Protein AF-A0A4S4MX17-F1 (afdb_monomer_lite)

InterPro domains:
  IPR060573 NADH-ubiquinone oxidoreductase 17.8kDa, helical domain [PF27975] (73-135)

Foldseek 3Di:
DDDDPPDDPPPPPPPPDPPPPPPPDDPDDDDDDDDDDDDDDDDPDPPPPDPPDDCPDPVNVVVVVVVVVVVCCVVPPDDVPDPDPVVVVVVVPDDDPVVVVVVVVVVVVVVVVVVVVVVVVVPDDDPDDDDDPDDD

pLDDT: mean 74.9, std 18.09, range [39.16, 98.0]

Organism: NCBI:txid2447956

Radius of gyration: 34.61 Å; chains: 1; bounding box: 90×43×88 Å

Sequence (136 aa):
MALARAGSLILRQQASRPFLQSRFASSNAHDDDHHDAHHGDSSHGQELSFPKEDFSSRVWGKTAIAALAFVAFYKFAPSPGEENYITRLLTQSQETAEYWRKVNLQHLFLSATERSDNLVIADAQRPPVHRYRYPQ

Structure (mmCIF, N/CA/C/O backbone):
data_AF-A0A4S4MX17-F1
#
_entry.id   AF-A0A4S4MX17-F1
#
loop_
_atom_site.group_PDB
_atom_site.id
_atom_site.type_symbol
_atom_site.label_atom_id
_atom_site.label_alt_id
_atom_site.label_comp_id
_atom_site.label_asym_id
_atom_site.label_entity_id
_atom_site.label_seq_id
_atom_site.pdbx_PDB_ins_code
_atom_site.Cartn_x
_atom_site.Cartn_y
_atom_site.Cartn_z
_atom_site.occupancy
_atom_site.B_iso_or_equiv
_atom_site.auth_seq_id
_atom_site.auth_comp_id
_atom_site.auth_asym_id
_atom_site.auth_atom_id
_atom_site.pdbx_PDB_model_num
ATOM 1 N N . MET A 1 1 ? 26.469 30.601 32.356 1.00 40.25 1 MET A N 1
ATOM 2 C CA . MET A 1 1 ? 26.179 29.394 31.552 1.00 40.25 1 MET A CA 1
ATOM 3 C C . MET A 1 1 ? 24.750 29.509 31.041 1.00 40.25 1 MET A C 1
ATOM 5 O O . MET A 1 1 ? 23.829 29.098 31.732 1.00 40.25 1 MET A O 1
ATOM 9 N N . ALA A 1 2 ? 24.558 30.201 29.916 1.00 39.16 2 ALA A N 1
ATOM 10 C CA . ALA A 1 2 ? 23.238 30.553 29.393 1.00 39.16 2 ALA A CA 1
ATOM 11 C C . ALA A 1 2 ? 22.916 29.728 28.141 1.00 39.16 2 ALA A C 1
ATOM 13 O O . ALA A 1 2 ? 23.761 29.530 27.272 1.00 39.16 2 ALA A O 1
ATOM 14 N N . LEU A 1 3 ? 21.684 29.230 28.120 1.00 52.88 3 LEU A N 1
ATOM 15 C CA . LEU A 1 3 ? 21.067 28.381 27.111 1.00 52.88 3 LEU A CA 1
ATOM 16 C C . LEU A 1 3 ? 20.946 29.106 25.765 1.00 52.88 3 LEU A C 1
ATOM 18 O O . LEU A 1 3 ? 20.350 30.176 25.696 1.00 52.88 3 LEU A O 1
ATOM 22 N N . ALA A 1 4 ? 21.397 28.470 24.687 1.00 48.59 4 ALA A N 1
ATOM 23 C CA . ALA A 1 4 ? 21.001 28.831 23.330 1.00 48.59 4 ALA A CA 1
ATOM 24 C C . ALA A 1 4 ? 20.600 27.559 22.569 1.00 48.59 4 ALA A C 1
ATOM 26 O O . ALA A 1 4 ? 21.383 26.960 21.837 1.00 48.59 4 ALA A O 1
ATOM 27 N N . ARG A 1 5 ? 19.354 27.117 22.782 1.00 51.66 5 ARG A N 1
ATOM 28 C CA . ARG A 1 5 ? 18.663 26.197 21.871 1.00 51.66 5 ARG A CA 1
ATOM 29 C C . ARG A 1 5 ? 18.141 27.024 20.697 1.00 51.66 5 ARG A C 1
ATOM 31 O O . ARG A 1 5 ? 17.059 27.595 20.778 1.00 51.66 5 ARG A O 1
ATOM 38 N N . ALA A 1 6 ? 18.915 27.099 19.621 1.00 51.66 6 ALA A N 1
ATOM 39 C CA . ALA A 1 6 ? 18.432 27.591 18.337 1.00 51.66 6 ALA A CA 1
ATOM 40 C C . ALA A 1 6 ? 17.664 26.454 17.642 1.00 51.66 6 ALA A C 1
ATOM 42 O O . ALA A 1 6 ? 18.262 25.543 17.075 1.00 51.66 6 ALA A O 1
ATOM 43 N N . GLY A 1 7 ? 16.336 26.461 17.763 1.00 50.53 7 GLY A N 1
ATOM 44 C CA . GLY A 1 7 ? 15.449 25.552 17.038 1.00 50.53 7 GLY A CA 1
ATOM 45 C C . GLY A 1 7 ? 15.149 26.105 15.649 1.00 50.53 7 GLY A C 1
ATOM 46 O O . GLY A 1 7 ? 14.530 27.158 15.520 1.00 50.53 7 GLY A O 1
ATOM 47 N N . SER A 1 8 ? 15.582 25.403 14.606 1.00 53.09 8 SER A N 1
ATOM 48 C CA . SER A 1 8 ? 15.203 25.677 13.223 1.00 53.09 8 SER A CA 1
ATOM 49 C C . SER A 1 8 ? 13.770 25.195 12.970 1.00 53.09 8 SER A C 1
ATOM 51 O O . SER A 1 8 ? 13.501 24.006 12.821 1.00 53.09 8 SER A O 1
ATOM 53 N N . LEU A 1 9 ? 12.824 26.131 12.903 1.00 50.44 9 LEU A N 1
ATOM 54 C CA . LEU A 1 9 ? 11.484 25.876 12.373 1.00 50.44 9 LEU A CA 1
ATOM 55 C C . LEU A 1 9 ? 11.550 25.897 10.841 1.00 50.44 9 LEU A C 1
ATOM 57 O O . LEU A 1 9 ? 11.392 26.942 10.215 1.00 50.44 9 LEU A O 1
ATOM 61 N N . ILE A 1 10 ? 11.787 24.739 10.224 1.00 59.25 10 ILE A N 1
ATOM 62 C CA . ILE A 1 10 ? 11.541 24.560 8.789 1.00 59.25 10 ILE A CA 1
ATOM 63 C C . ILE A 1 10 ? 10.059 24.226 8.633 1.00 59.25 10 ILE A C 1
ATOM 65 O O . ILE A 1 10 ? 9.640 23.073 8.742 1.00 59.25 10 ILE A O 1
ATOM 69 N N . LEU A 1 11 ? 9.254 25.261 8.397 1.00 54.53 11 LEU A N 1
ATOM 70 C CA . LEU A 1 11 ? 7.863 25.119 7.988 1.00 54.53 11 LEU A CA 1
ATOM 71 C C . LEU A 1 11 ? 7.848 24.523 6.572 1.00 54.53 11 LEU A C 1
ATOM 73 O O . LEU A 1 11 ? 8.059 25.213 5.575 1.00 54.53 11 LEU A O 1
ATOM 77 N N . ARG A 1 12 ? 7.665 23.207 6.475 1.00 53.19 12 ARG A N 1
ATOM 78 C CA . ARG A 1 12 ? 7.579 22.499 5.197 1.00 53.19 12 ARG A CA 1
ATOM 79 C C . ARG A 1 12 ? 6.184 22.741 4.615 1.00 53.19 12 ARG A C 1
ATOM 81 O O . ARG A 1 12 ? 5.255 21.994 4.894 1.00 53.19 12 ARG A O 1
ATOM 88 N N . GLN A 1 13 ? 6.027 23.804 3.827 1.00 54.69 13 GLN A N 1
ATOM 89 C CA . GLN A 1 13 ? 4.844 23.988 2.985 1.00 54.69 13 GLN A CA 1
ATOM 90 C C . GLN A 1 13 ? 4.806 22.850 1.956 1.00 54.69 13 GLN A C 1
ATOM 92 O O . GLN A 1 13 ? 5.487 22.884 0.931 1.00 54.69 13 GLN A O 1
ATOM 97 N N . GLN A 1 14 ? 4.039 21.798 2.242 1.00 57.88 14 GLN A N 1
ATOM 98 C CA . GLN A 1 14 ? 3.666 20.815 1.235 1.00 57.88 14 GLN A CA 1
ATOM 99 C C . GLN A 1 14 ? 2.669 21.480 0.288 1.00 57.88 14 GLN A C 1
ATOM 101 O O . GLN A 1 14 ? 1.467 21.498 0.535 1.00 57.88 14 GLN A O 1
ATOM 106 N N . ALA A 1 15 ? 3.186 22.045 -0.801 1.00 60.00 15 ALA A N 1
ATOM 107 C CA . ALA A 1 15 ? 2.377 22.378 -1.958 1.00 60.00 15 ALA A CA 1
ATOM 108 C C . ALA A 1 15 ? 1.748 21.075 -2.473 1.00 60.00 15 ALA A C 1
ATOM 110 O O . ALA A 1 15 ? 2.430 20.209 -3.029 1.00 60.00 15 ALA A O 1
ATOM 111 N N . SER A 1 16 ? 0.449 20.918 -2.239 1.00 62.00 16 SER A N 1
ATOM 112 C CA . SER A 1 16 ? -0.392 19.897 -2.848 1.00 62.00 16 SER A CA 1
ATOM 113 C C . SER A 1 16 ? -0.311 20.057 -4.363 1.00 62.00 16 SER A C 1
ATOM 115 O O . SER A 1 16 ? -0.947 20.933 -4.946 1.00 62.00 16 SER A O 1
ATOM 117 N N . ARG A 1 17 ? 0.528 19.240 -5.006 1.00 63.19 17 ARG A N 1
ATOM 118 C CA . ARG A 1 17 ? 0.557 19.128 -6.464 1.00 63.19 17 ARG A CA 1
ATOM 119 C C . ARG A 1 17 ? -0.819 18.614 -6.891 1.00 63.19 17 ARG A C 1
ATOM 121 O O . ARG A 1 17 ? -1.199 17.542 -6.415 1.00 63.19 17 ARG A O 1
ATOM 128 N N . PRO A 1 18 ? -1.577 19.327 -7.741 1.00 64.38 18 PRO A N 1
ATOM 129 C CA . PRO A 1 18 ? -2.801 18.761 -8.274 1.00 64.38 18 PRO A CA 1
ATOM 130 C C . PRO A 1 18 ? -2.408 17.511 -9.060 1.00 64.38 18 PRO A C 1
ATOM 132 O O . PRO A 1 18 ? -1.579 17.572 -9.971 1.00 64.38 18 PRO A O 1
ATOM 135 N N . PHE A 1 19 ? -2.958 16.362 -8.671 1.00 61.72 19 PHE A N 1
ATOM 136 C CA . PHE A 1 19 ? -2.910 15.175 -9.507 1.00 61.72 19 PHE A CA 1
ATOM 137 C C . PHE A 1 19 ? -3.585 15.549 -10.828 1.00 61.72 19 PHE A C 1
ATOM 139 O O . PHE A 1 19 ? -4.803 15.696 -10.889 1.00 61.72 19 PHE A O 1
ATOM 146 N N . LEU A 1 20 ? -2.788 15.746 -11.882 1.00 59.81 20 LEU A N 1
ATOM 147 C CA . LEU A 1 20 ? -3.282 15.796 -13.252 1.00 59.81 20 LEU A CA 1
ATOM 148 C C . LEU A 1 20 ? -3.802 14.396 -13.581 1.00 59.81 20 LEU A C 1
ATOM 150 O O . LEU A 1 20 ? -3.082 13.527 -14.072 1.00 59.81 20 LEU A O 1
ATOM 154 N N . GLN A 1 21 ? -5.061 14.170 -13.226 1.00 58.00 21 GLN A N 1
ATOM 155 C CA . GLN A 1 21 ? -5.823 12.988 -13.572 1.00 58.00 21 GLN A CA 1
ATOM 156 C C . GLN A 1 21 ? -6.050 13.017 -15.086 1.00 58.00 21 GLN A C 1
ATOM 158 O O . GLN A 1 21 ? -6.989 13.636 -15.582 1.00 58.00 21 GLN A O 1
ATOM 163 N N . SER A 1 22 ? -5.158 12.371 -15.836 1.00 59.88 22 SER A N 1
ATOM 164 C CA . SER A 1 22 ? -5.374 12.118 -17.258 1.00 59.88 22 SER A CA 1
ATOM 165 C C . SER A 1 22 ? -6.492 11.087 -17.393 1.00 59.88 22 SER A C 1
ATOM 167 O O . SER A 1 22 ? -6.318 9.890 -17.167 1.00 59.88 22 SER A O 1
ATOM 169 N N . ARG A 1 23 ? -7.695 11.569 -17.702 1.00 59.31 23 ARG A N 1
ATOM 170 C CA . ARG A 1 23 ? -8.817 10.717 -18.090 1.00 59.31 23 ARG A CA 1
ATOM 171 C C . ARG A 1 23 ? -8.537 10.169 -19.489 1.00 59.31 23 ARG A C 1
ATOM 173 O O . ARG A 1 23 ? -8.898 10.783 -20.483 1.00 59.31 23 ARG A O 1
ATOM 180 N N . PHE A 1 24 ? -7.895 9.007 -19.562 1.00 57.16 24 PHE A N 1
ATOM 181 C CA . PHE A 1 24 ? -7.786 8.199 -20.784 1.00 57.16 24 PHE A CA 1
ATOM 182 C C . PHE A 1 24 ? -9.073 7.399 -21.050 1.00 57.16 24 PHE A C 1
ATOM 184 O O . PHE A 1 24 ? -9.028 6.201 -21.311 1.00 57.16 24 PHE A O 1
ATOM 191 N N . ALA A 1 25 ? -10.236 8.042 -20.952 1.00 54.66 25 ALA A N 1
ATOM 192 C CA . ALA A 1 25 ? -11.510 7.405 -21.253 1.00 54.66 25 ALA A CA 1
ATOM 193 C C . ALA A 1 25 ? -12.433 8.392 -21.978 1.00 54.66 25 ALA A C 1
ATOM 195 O O . ALA A 1 25 ? -12.770 9.442 -21.436 1.00 54.66 25 ALA A O 1
ATOM 196 N N . SER A 1 26 ? -12.795 8.003 -23.206 1.00 58.22 26 SER A N 1
ATOM 197 C CA . SER A 1 26 ? -13.890 8.504 -24.049 1.00 58.22 26 SER A CA 1
ATOM 198 C C . SER A 1 26 ? -13.884 9.993 -24.430 1.00 58.22 26 SER A C 1
ATOM 200 O O . SER A 1 26 ? -14.575 10.796 -23.813 1.00 58.22 26 SER A O 1
ATOM 202 N N . SER A 1 27 ? -13.210 10.339 -25.532 1.00 52.38 27 SER A N 1
ATOM 203 C CA . SER A 1 27 ? -13.515 11.540 -26.335 1.00 52.38 27 SER A CA 1
ATOM 204 C C . SER A 1 27 ? -14.216 11.199 -27.658 1.00 52.38 27 SER A C 1
ATOM 206 O O . SER A 1 27 ? -14.141 11.970 -28.604 1.00 52.38 27 SER A O 1
ATOM 208 N N . ASN A 1 28 ? -14.857 10.031 -27.746 1.00 56.53 28 ASN A N 1
ATOM 209 C CA . ASN A 1 28 ? -15.619 9.621 -28.924 1.00 56.53 28 ASN A CA 1
ATOM 210 C C . ASN A 1 28 ? -17.044 9.265 -28.485 1.00 56.53 28 ASN A C 1
ATOM 212 O O . ASN A 1 28 ? -17.412 8.095 -28.391 1.00 56.53 28 ASN A O 1
ATOM 216 N N . ALA A 1 29 ? -17.798 10.290 -28.096 1.00 49.75 29 ALA A N 1
ATOM 217 C CA . ALA A 1 29 ? -19.238 10.211 -27.894 1.00 49.75 29 ALA A CA 1
ATOM 218 C C . ALA A 1 29 ? -19.884 11.064 -28.990 1.00 49.75 29 ALA A C 1
ATOM 220 O O . ALA A 1 29 ? -19.432 12.174 -29.246 1.00 49.75 29 ALA A O 1
ATOM 221 N N . HIS A 1 30 ? -20.840 10.449 -29.676 1.00 53.19 30 HIS A N 1
ATOM 222 C CA . HIS A 1 30 ? -21.491 10.889 -30.903 1.00 53.19 30 HIS A CA 1
ATOM 223 C C . HIS A 1 30 ? -22.127 12.278 -30.767 1.00 53.19 30 HIS A C 1
ATOM 225 O O . HIS A 1 30 ? -22.907 12.483 -29.841 1.00 53.19 30 HIS A O 1
ATOM 231 N N . ASP A 1 31 ? -21.855 13.161 -31.730 1.00 50.81 31 ASP A N 1
ATOM 232 C CA . ASP A 1 31 ? -22.788 14.223 -32.109 1.00 50.81 31 ASP A CA 1
ATOM 233 C C . ASP A 1 31 ? -23.507 13.750 -33.379 1.00 50.81 31 ASP A C 1
ATOM 235 O O . ASP A 1 31 ? -22.955 13.759 -34.482 1.00 50.81 31 ASP A O 1
ATOM 239 N N . ASP A 1 32 ? -24.722 13.246 -33.172 1.00 54.47 32 ASP A N 1
ATOM 240 C CA . ASP A 1 32 ? -25.762 13.141 -34.187 1.00 54.47 32 ASP A CA 1
ATOM 241 C C . ASP A 1 32 ? -26.295 14.556 -34.449 1.00 54.47 32 ASP A C 1
ATOM 243 O O . ASP A 1 32 ? -26.851 15.146 -33.528 1.00 54.47 32 ASP A O 1
ATOM 247 N N . ASP A 1 33 ? -26.146 15.096 -35.666 1.00 50.25 33 ASP A N 1
ATOM 248 C CA . ASP A 1 33 ? -27.211 15.882 -36.308 1.00 50.25 33 ASP A CA 1
ATOM 249 C C . ASP A 1 33 ? -26.886 16.330 -37.752 1.00 50.25 33 ASP A C 1
ATOM 251 O O . ASP A 1 33 ? -25.781 16.764 -38.077 1.00 50.25 33 ASP A O 1
ATOM 255 N N . HIS A 1 34 ? -27.948 16.291 -38.568 1.00 49.50 34 HIS A N 1
ATOM 256 C CA . HIS A 1 34 ? -28.159 16.875 -39.904 1.00 49.50 34 HIS A CA 1
ATOM 257 C C . HIS A 1 34 ? -27.929 15.994 -41.147 1.00 49.50 34 HIS A C 1
ATOM 259 O O . HIS A 1 34 ? -26.874 15.943 -41.774 1.00 49.50 34 HIS A O 1
ATOM 265 N N . HIS A 1 35 ? -29.041 15.374 -41.555 1.00 51.88 35 HIS A N 1
ATOM 266 C CA . HIS A 1 35 ? -29.320 14.929 -42.913 1.00 51.88 35 HIS A CA 1
ATOM 267 C C . HIS A 1 35 ? -29.333 16.116 -43.885 1.00 51.88 35 HIS A C 1
ATOM 269 O O . HIS A 1 35 ? -30.215 16.964 -43.782 1.00 51.88 35 HIS A O 1
ATOM 275 N N . ASP A 1 36 ? -28.455 16.101 -44.885 1.00 52.28 36 ASP A N 1
ATOM 276 C CA . ASP A 1 36 ? -28.719 16.770 -46.157 1.00 52.28 36 ASP A CA 1
ATOM 277 C C . ASP A 1 36 ? -28.494 15.787 -47.304 1.00 52.28 36 ASP A C 1
ATOM 279 O O . ASP A 1 36 ? -27.447 15.153 -47.452 1.00 52.28 36 ASP A O 1
ATOM 283 N N . ALA A 1 37 ? -29.552 15.614 -48.089 1.00 50.94 37 ALA A N 1
ATOM 284 C CA . ALA A 1 37 ? -29.601 14.735 -49.236 1.00 50.94 37 ALA A CA 1
ATOM 285 C C . ALA A 1 37 ? -28.804 15.348 -50.395 1.00 50.94 37 ALA A C 1
ATOM 287 O O . ALA A 1 37 ? -29.302 16.211 -51.114 1.00 50.94 37 ALA A O 1
ATOM 288 N N . HIS A 1 38 ? -27.596 14.836 -50.629 1.00 51.44 38 HIS A N 1
ATOM 289 C CA . HIS A 1 38 ? -26.910 14.980 -51.907 1.00 51.44 38 HIS A CA 1
ATOM 290 C C . HIS A 1 38 ? -26.643 13.607 -52.523 1.00 51.44 38 HIS A C 1
ATOM 292 O O . HIS A 1 38 ? -25.985 12.738 -51.958 1.00 51.44 38 HIS A O 1
ATOM 298 N N . HIS A 1 39 ? -27.236 13.430 -53.698 1.00 48.31 39 HIS A N 1
ATOM 299 C CA . HIS A 1 39 ? -27.091 12.297 -54.591 1.00 48.31 39 HIS A CA 1
ATOM 300 C C . HIS A 1 39 ? -25.635 12.055 -54.997 1.00 48.31 39 HIS A C 1
ATOM 302 O O . HIS A 1 39 ? -24.912 13.004 -55.286 1.00 48.31 39 HIS A O 1
ATOM 308 N N . GLY A 1 40 ? -25.297 10.785 -55.213 1.00 42.09 40 GLY A N 1
ATOM 309 C CA . GLY A 1 40 ? -24.305 10.423 -56.218 1.00 42.09 40 GLY A CA 1
ATOM 310 C C . GLY A 1 40 ? -23.178 9.538 -55.713 1.00 42.09 40 GLY A C 1
ATOM 311 O O . GLY A 1 40 ? -22.275 9.991 -55.028 1.00 42.09 40 GLY A O 1
ATOM 312 N N . ASP A 1 41 ? -23.213 8.313 -56.219 1.00 40.91 41 ASP A N 1
ATOM 313 C CA . ASP A 1 41 ? -22.058 7.476 -56.519 1.00 40.91 41 ASP A CA 1
ATOM 314 C C . ASP A 1 41 ? -21.555 6.507 -55.437 1.00 40.91 41 ASP A C 1
ATOM 316 O O . ASP A 1 41 ? -20.781 6.799 -54.526 1.00 40.91 41 ASP A O 1
ATOM 320 N N . SER A 1 42 ? -21.993 5.268 -55.636 1.00 50.41 42 SER A N 1
ATOM 321 C CA . SER A 1 42 ? -21.279 4.041 -55.318 1.00 50.41 42 SER A CA 1
ATOM 322 C C . SER A 1 42 ? -19.787 4.133 -55.668 1.00 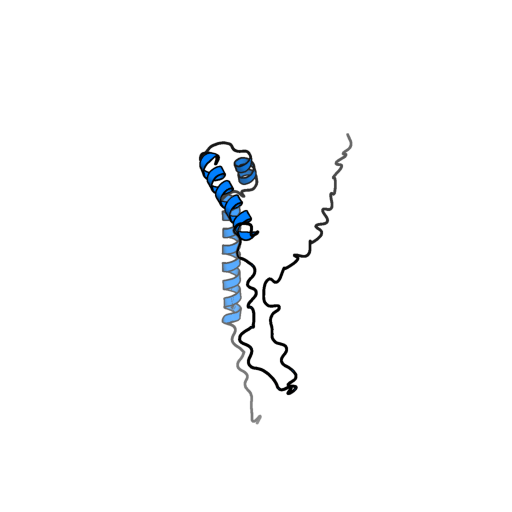50.41 42 SER A C 1
ATOM 324 O O . SER A 1 42 ? -19.391 3.835 -56.791 1.00 50.41 42 SER A O 1
ATOM 326 N N . SER A 1 43 ? -18.940 4.446 -54.689 1.00 42.53 43 SER A N 1
ATOM 327 C CA . SER A 1 43 ? -17.493 4.261 -54.800 1.00 42.53 43 SER A CA 1
ATOM 328 C C . SER A 1 43 ? -17.006 3.267 -53.747 1.00 42.53 43 SER A C 1
ATOM 330 O O . SER A 1 43 ? -16.894 3.539 -52.552 1.00 42.53 43 SER A O 1
ATOM 332 N N . HIS A 1 44 ? -16.698 2.061 -54.220 1.00 46.50 44 HIS A N 1
ATOM 333 C CA . HIS A 1 44 ? -15.707 1.192 -53.601 1.00 46.50 44 HIS A CA 1
ATOM 334 C C . HIS A 1 44 ? -14.400 1.985 -53.444 1.00 46.50 44 HIS A C 1
ATOM 336 O O . HIS A 1 44 ? -13.626 2.079 -54.391 1.00 46.50 44 HIS A O 1
ATOM 342 N N . GLY A 1 45 ? -14.177 2.621 -52.294 1.00 47.91 45 GLY A N 1
ATOM 343 C CA . GLY A 1 45 ? -13.034 3.529 -52.178 1.00 47.91 45 GLY A CA 1
ATOM 344 C C . GLY A 1 45 ? -12.913 4.318 -50.883 1.00 47.91 45 GLY A C 1
ATOM 345 O O . GLY A 1 45 ? -12.191 5.309 -50.867 1.00 47.91 45 GLY A O 1
ATOM 346 N N . GLN A 1 46 ? -13.562 3.905 -49.789 1.00 47.22 46 GLN A N 1
ATOM 347 C CA . GLN A 1 46 ? -13.079 4.334 -48.475 1.00 47.22 46 GLN A CA 1
ATOM 348 C C . GLN A 1 46 ? -11.778 3.580 -48.213 1.00 47.22 46 GLN A C 1
ATOM 350 O O . GLN A 1 46 ? -11.769 2.463 -47.698 1.00 47.22 46 GLN A O 1
ATOM 355 N N . GLU A 1 47 ? -10.678 4.180 -48.659 1.00 57.19 47 GLU A N 1
ATOM 356 C CA . GLU A 1 47 ? -9.330 3.847 -48.236 1.00 57.19 47 GLU A CA 1
ATOM 357 C C . GLU A 1 47 ? -9.297 3.990 -46.711 1.00 57.19 47 GLU A C 1
ATOM 359 O O . GLU A 1 47 ? -9.096 5.071 -46.160 1.00 57.19 47 GLU A O 1
ATOM 364 N N . LEU A 1 48 ? -9.581 2.888 -46.014 1.00 59.94 48 LEU A N 1
ATOM 365 C CA . LEU A 1 48 ? -9.303 2.741 -44.597 1.00 59.94 48 LEU A CA 1
ATOM 366 C C . LEU A 1 48 ? -7.783 2.845 -44.463 1.00 59.94 48 LEU A C 1
ATOM 368 O O . LEU A 1 48 ? -7.068 1.845 -44.540 1.00 59.94 48 LEU A O 1
ATOM 372 N N . SER A 1 49 ? -7.283 4.076 -44.353 1.00 60.47 49 SER A N 1
ATOM 373 C CA . SER A 1 49 ? -5.872 4.368 -44.144 1.00 60.47 49 SER A CA 1
ATOM 374 C C . SER A 1 49 ? -5.536 3.976 -42.711 1.00 60.47 49 SER A C 1
ATOM 376 O O . SER A 1 49 ? -5.506 4.791 -41.788 1.00 60.47 49 SER A O 1
ATOM 378 N N . PHE A 1 50 ? -5.379 2.672 -42.499 1.00 69.56 50 PHE A N 1
ATOM 379 C CA . PHE A 1 50 ? -4.839 2.154 -41.261 1.00 69.56 50 PHE A CA 1
ATOM 380 C C . PHE A 1 50 ? -3.397 2.653 -41.165 1.00 69.56 50 PHE A C 1
ATOM 382 O O . PHE A 1 50 ? -2.630 2.483 -42.122 1.00 69.56 50 PHE A O 1
ATOM 389 N N . PRO A 1 51 ? -3.003 3.286 -40.046 1.00 73.06 51 PRO A N 1
ATOM 390 C CA . PRO A 1 51 ? -1.615 3.662 -39.861 1.00 73.06 51 PRO A CA 1
ATOM 391 C C . PRO A 1 51 ? -0.776 2.397 -40.015 1.00 73.06 51 PRO A C 1
ATOM 393 O O . PRO A 1 51 ? -1.063 1.381 -39.385 1.00 73.06 51 PRO A O 1
ATOM 396 N N . LYS A 1 52 ? 0.224 2.449 -40.898 1.00 74.31 52 LYS A N 1
ATOM 397 C CA . LYS A 1 52 ? 1.094 1.310 -41.181 1.00 74.31 52 LYS A CA 1
ATOM 398 C C . LYS A 1 52 ? 1.670 0.799 -39.862 1.00 74.31 52 LYS A C 1
ATOM 400 O O . LYS A 1 52 ? 2.424 1.514 -39.202 1.00 74.31 52 LYS A O 1
ATOM 405 N N . GLU A 1 53 ? 1.269 -0.404 -39.462 1.00 73.00 53 GLU A N 1
ATOM 406 C CA . GLU A 1 53 ? 1.772 -1.022 -38.244 1.00 73.00 53 GLU A CA 1
ATOM 407 C C . GLU A 1 53 ? 3.267 -1.276 -38.423 1.00 73.00 53 GLU A C 1
ATOM 409 O O . GLU A 1 53 ? 3.691 -2.014 -39.312 1.00 73.00 53 GLU A O 1
ATOM 414 N N . ASP A 1 54 ? 4.070 -0.603 -37.606 1.00 78.38 54 ASP A N 1
ATOM 415 C CA . ASP A 1 54 ? 5.517 -0.731 -37.621 1.00 78.38 54 ASP A CA 1
ATOM 416 C C . ASP A 1 54 ? 6.017 -1.122 -36.226 1.00 78.38 54 ASP A C 1
ATOM 418 O O . ASP A 1 54 ? 5.498 -0.685 -35.189 1.00 78.38 54 ASP A O 1
ATOM 422 N N . PHE A 1 55 ? 7.068 -1.937 -36.196 1.00 75.75 55 PHE A N 1
ATOM 423 C CA . PHE A 1 55 ? 7.741 -2.368 -34.970 1.00 75.75 55 PHE A CA 1
ATOM 424 C C . PHE A 1 55 ? 8.531 -1.226 -34.310 1.00 75.75 55 PHE A C 1
ATOM 426 O O . PHE A 1 55 ? 9.044 -1.377 -33.204 1.00 75.75 55 PHE A O 1
ATOM 433 N N . SER A 1 56 ? 8.593 -0.061 -34.958 1.00 76.44 56 SER A N 1
ATOM 434 C CA . SER A 1 56 ? 9.147 1.182 -34.414 1.00 76.44 56 SER A CA 1
ATOM 435 C C . SER A 1 56 ? 8.162 1.964 -33.529 1.00 76.44 56 SER A C 1
ATOM 437 O O . SER A 1 56 ? 8.502 3.030 -33.007 1.00 76.44 56 SER A O 1
ATOM 439 N N . SER A 1 57 ? 6.937 1.460 -33.325 1.00 81.12 57 SER A N 1
ATOM 440 C CA . SER A 1 57 ? 5.949 2.147 -32.493 1.00 81.12 57 SER A CA 1
ATOM 441 C C . SER A 1 57 ? 6.437 2.323 -31.047 1.00 81.12 57 SER A C 1
ATOM 443 O O . SER A 1 57 ? 7.192 1.518 -30.493 1.00 81.12 57 SER A O 1
ATOM 445 N N . ARG A 1 58 ? 5.955 3.381 -30.378 1.00 82.00 58 ARG A N 1
ATOM 446 C CA . ARG A 1 58 ? 6.281 3.653 -28.963 1.00 82.00 58 ARG A CA 1
ATOM 447 C C . ARG A 1 58 ? 5.932 2.482 -28.039 1.00 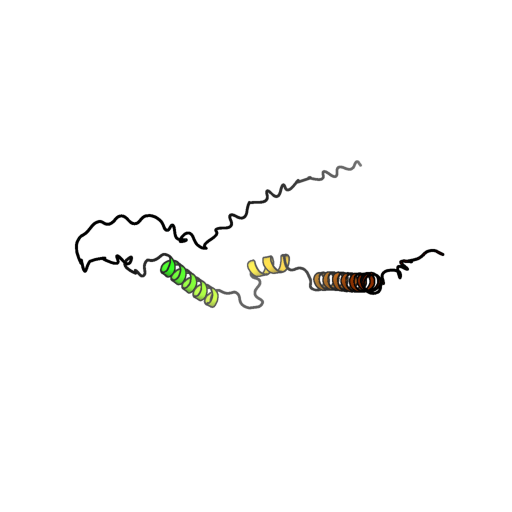82.00 58 ARG A C 1
ATOM 449 O O . ARG A 1 58 ? 6.519 2.373 -26.965 1.00 82.00 58 ARG A O 1
ATOM 456 N N . VAL A 1 59 ? 4.974 1.640 -28.429 1.00 87.56 59 VAL A N 1
ATOM 457 C CA . VAL A 1 59 ? 4.603 0.430 -27.687 1.00 87.56 59 VAL A CA 1
ATOM 458 C C . VAL A 1 59 ? 5.739 -0.584 -27.770 1.00 87.56 59 VAL A C 1
ATOM 460 O O . VAL A 1 59 ? 6.270 -0.966 -26.730 1.00 87.56 59 VAL A O 1
ATOM 463 N N . TRP A 1 60 ? 6.194 -0.924 -28.978 1.00 89.69 60 TRP A N 1
ATOM 464 C CA . TRP A 1 60 ? 7.291 -1.872 -29.178 1.00 89.69 60 TRP A CA 1
ATOM 465 C C . TRP A 1 60 ? 8.603 -1.393 -28.547 1.00 89.69 60 TRP A C 1
ATOM 467 O O . TRP A 1 60 ? 9.257 -2.161 -27.839 1.00 89.69 60 TRP A O 1
ATOM 477 N N . GLY A 1 61 ? 8.925 -0.100 -28.657 1.00 89.56 61 GLY A N 1
ATOM 478 C CA . GLY A 1 61 ? 10.081 0.484 -27.968 1.00 89.56 61 GLY A CA 1
ATOM 479 C C . GLY A 1 61 ? 10.024 0.310 -26.443 1.00 89.56 61 GLY A C 1
ATOM 480 O O . GLY A 1 61 ? 11.003 -0.109 -25.826 1.00 89.56 61 GLY A O 1
ATOM 481 N N . LYS A 1 62 ? 8.860 0.551 -25.821 1.00 92.81 62 LYS A N 1
ATOM 482 C CA . LYS A 1 62 ? 8.668 0.313 -24.379 1.00 92.81 62 LYS A CA 1
ATOM 483 C C . LYS A 1 62 ? 8.770 -1.170 -24.020 1.00 92.81 62 LYS A C 1
ATOM 485 O O . LYS A 1 62 ? 9.368 -1.483 -22.994 1.00 92.81 62 LYS A O 1
ATOM 490 N N . THR A 1 63 ? 8.233 -2.073 -24.846 1.00 93.31 63 THR A N 1
ATOM 491 C CA . THR A 1 63 ? 8.348 -3.522 -24.601 1.00 93.31 63 THR A CA 1
ATOM 492 C C . THR A 1 63 ? 9.794 -4.007 -24.668 1.00 93.31 63 THR A C 1
ATOM 494 O O . THR A 1 63 ? 10.208 -4.774 -23.803 1.00 93.31 63 THR A O 1
ATOM 497 N N . ALA A 1 64 ? 10.594 -3.504 -25.614 1.00 94.31 64 ALA A N 1
ATOM 498 C CA . ALA A 1 64 ? 12.010 -3.842 -25.720 1.00 94.31 64 ALA A CA 1
ATOM 499 C C . ALA A 1 64 ? 12.797 -3.360 -24.491 1.00 94.31 64 ALA A C 1
ATOM 501 O O . ALA A 1 64 ? 13.576 -4.120 -23.920 1.00 94.31 64 ALA A O 1
ATOM 502 N N . ILE A 1 65 ? 12.542 -2.131 -24.026 1.00 95.38 65 ILE A N 1
ATOM 503 C CA . ILE A 1 65 ? 13.152 -1.604 -22.795 1.00 95.38 65 ILE A CA 1
ATOM 504 C C . ILE A 1 65 ? 12.743 -2.444 -21.581 1.00 95.38 65 ILE A C 1
ATOM 506 O O . ILE A 1 65 ? 13.595 -2.783 -20.765 1.00 95.38 65 ILE A O 1
ATOM 510 N N . ALA A 1 66 ? 11.465 -2.812 -21.462 1.00 95.56 66 ALA A N 1
ATOM 511 C CA . ALA A 1 66 ? 10.985 -3.649 -20.366 1.00 95.56 66 ALA A CA 1
ATOM 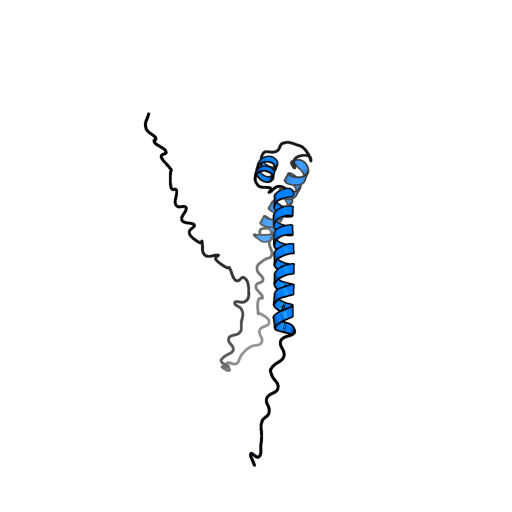512 C C . ALA A 1 66 ? 11.635 -5.042 -20.378 1.00 95.56 66 ALA A C 1
ATOM 514 O O . ALA A 1 66 ? 12.064 -5.528 -19.333 1.00 95.56 66 ALA A O 1
ATOM 515 N N . ALA A 1 67 ? 11.773 -5.657 -21.556 1.00 95.38 67 ALA A N 1
ATOM 516 C CA . ALA A 1 67 ? 12.452 -6.939 -21.713 1.00 95.38 67 ALA A CA 1
ATOM 517 C C . ALA A 1 67 ? 13.934 -6.846 -21.316 1.00 95.38 67 ALA A C 1
ATOM 519 O O . ALA A 1 67 ? 14.425 -7.681 -20.557 1.00 95.38 67 ALA A O 1
ATOM 520 N N . LEU A 1 68 ? 14.636 -5.797 -21.757 1.00 96.19 68 LEU A N 1
ATOM 521 C CA . LEU A 1 68 ? 16.024 -5.551 -21.358 1.00 96.19 68 LEU A CA 1
ATOM 522 C C . LEU A 1 68 ? 16.154 -5.312 -19.852 1.00 96.19 68 LEU A C 1
ATOM 524 O O . LEU A 1 68 ? 17.059 -5.863 -19.227 1.00 96.19 68 LEU A O 1
ATOM 528 N N . ALA A 1 69 ? 15.239 -4.547 -19.255 1.00 95.12 69 ALA A N 1
ATOM 529 C CA . ALA A 1 69 ? 15.210 -4.320 -17.816 1.00 95.12 69 ALA A CA 1
ATOM 530 C C . ALA A 1 69 ? 14.998 -5.627 -17.039 1.00 95.12 69 ALA A C 1
ATOM 532 O O . ALA A 1 69 ? 15.656 -5.841 -16.025 1.00 95.12 69 ALA A O 1
ATOM 533 N N . PHE A 1 70 ? 14.143 -6.527 -17.531 1.00 94.94 70 PHE A N 1
ATOM 534 C CA . PHE A 1 70 ? 13.922 -7.836 -16.916 1.00 94.94 70 PHE A CA 1
ATOM 535 C C . PHE A 1 70 ? 15.172 -8.721 -16.967 1.00 94.94 70 PHE A C 1
ATOM 537 O O . PHE A 1 70 ? 15.559 -9.302 -15.955 1.00 94.94 70 PHE A O 1
ATOM 544 N N . VAL A 1 71 ? 15.846 -8.792 -18.119 1.00 94.19 71 VAL A N 1
ATOM 545 C CA . VAL A 1 71 ? 17.099 -9.554 -18.261 1.00 94.19 71 VAL A CA 1
ATOM 546 C C . VAL A 1 71 ? 18.199 -8.967 -17.376 1.00 94.19 71 VAL A C 1
ATOM 548 O O . VAL A 1 71 ? 18.916 -9.711 -16.704 1.00 94.19 71 VAL A O 1
ATOM 551 N N . ALA A 1 72 ? 18.316 -7.638 -17.339 1.00 91.75 72 ALA A N 1
ATOM 552 C CA . ALA A 1 72 ? 19.249 -6.954 -16.455 1.00 91.75 72 ALA A CA 1
ATOM 553 C C . ALA A 1 72 ? 18.940 -7.260 -14.985 1.00 91.75 72 ALA A C 1
ATOM 555 O O . ALA A 1 72 ? 19.849 -7.592 -14.231 1.00 91.75 72 ALA A O 1
ATOM 556 N N . PHE A 1 73 ? 17.667 -7.234 -14.589 1.00 88.50 73 PHE A N 1
ATOM 557 C CA . PHE A 1 73 ? 17.255 -7.609 -13.244 1.00 88.50 73 PHE A CA 1
ATOM 558 C C . PHE A 1 73 ? 17.608 -9.067 -12.936 1.00 88.50 73 PHE A C 1
ATOM 560 O O . PHE A 1 73 ? 18.239 -9.323 -11.926 1.00 88.50 73 PHE A O 1
ATOM 567 N N . TYR A 1 74 ? 17.310 -10.025 -13.812 1.00 89.69 74 TYR A N 1
ATOM 568 C CA . TYR A 1 74 ? 17.645 -11.432 -13.561 1.00 89.69 74 TYR A 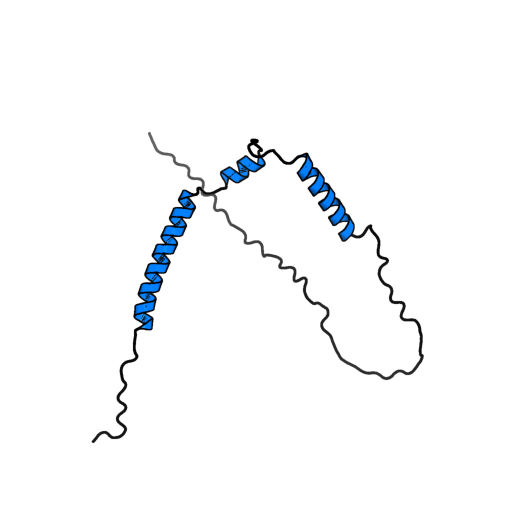CA 1
ATOM 569 C C . TYR A 1 74 ? 19.154 -11.669 -13.371 1.00 89.69 74 TYR A C 1
ATOM 571 O O . TYR A 1 74 ? 19.554 -12.462 -12.524 1.00 89.69 74 TYR A O 1
ATOM 579 N N . LYS A 1 75 ? 20.000 -10.981 -14.148 1.00 88.19 75 LYS A N 1
ATOM 580 C CA . LYS A 1 75 ? 21.458 -11.174 -14.103 1.00 88.19 75 LYS A CA 1
ATOM 581 C C . LYS A 1 75 ? 22.153 -10.382 -12.992 1.00 88.19 75 LYS A C 1
ATOM 583 O O . LYS A 1 75 ? 23.170 -10.841 -12.483 1.00 88.19 75 LYS A O 1
ATOM 588 N N . PHE A 1 76 ? 21.648 -9.194 -12.669 1.00 84.19 76 PHE A N 1
ATOM 589 C CA . PHE A 1 76 ? 22.292 -8.249 -11.750 1.00 84.19 76 PHE A CA 1
ATOM 590 C C . PHE A 1 76 ? 21.482 -7.992 -10.473 1.00 84.19 76 PHE A C 1
ATOM 592 O O . PHE A 1 76 ? 21.861 -7.126 -9.683 1.00 84.19 76 PHE A O 1
ATOM 599 N N . ALA A 1 77 ? 20.369 -8.699 -10.252 1.00 79.94 77 ALA A N 1
ATOM 600 C CA . ALA A 1 77 ? 19.648 -8.610 -8.991 1.00 79.94 77 ALA A CA 1
ATOM 601 C C . ALA A 1 77 ? 20.547 -9.103 -7.846 1.00 79.94 77 ALA A C 1
ATOM 603 O O . ALA A 1 77 ? 21.195 -10.144 -7.980 1.00 79.94 77 ALA A O 1
ATOM 604 N N . PRO A 1 78 ? 20.578 -8.369 -6.721 1.00 79.12 78 PRO A N 1
ATOM 605 C CA . PRO A 1 78 ? 21.345 -8.764 -5.550 1.00 79.12 78 PRO A CA 1
ATOM 606 C C . PRO A 1 78 ? 20.824 -10.092 -5.004 1.00 79.12 78 PRO A C 1
ATOM 608 O O . PRO A 1 78 ? 19.617 -10.363 -5.019 1.00 79.12 78 PRO A O 1
ATOM 611 N N . SER A 1 79 ? 21.737 -10.909 -4.489 1.00 77.31 79 SER A N 1
ATOM 612 C CA . SER A 1 79 ? 21.355 -12.153 -3.827 1.00 77.31 79 SER A CA 1
ATOM 613 C C . SER A 1 79 ? 20.591 -11.870 -2.516 1.00 77.31 79 SER A C 1
ATOM 615 O O . SER A 1 79 ? 20.834 -10.850 -1.859 1.00 77.31 79 SER A O 1
ATOM 617 N N . PRO A 1 80 ? 19.637 -12.730 -2.105 1.00 68.00 80 PRO A N 1
ATOM 618 C CA . PRO A 1 80 ? 18.956 -12.571 -0.823 1.00 68.00 80 PRO A CA 1
ATOM 619 C C . PRO A 1 80 ? 19.970 -12.610 0.332 1.00 68.00 80 PRO A C 1
ATOM 621 O O . PRO A 1 80 ? 20.604 -13.635 0.564 1.00 68.00 80 PRO A O 1
ATOM 624 N N . GLY A 1 81 ? 20.120 -11.493 1.050 1.00 69.50 81 GLY A N 1
ATOM 625 C CA . GLY A 1 81 ? 21.065 -11.345 2.168 1.00 69.50 81 GLY A CA 1
ATOM 626 C C . GLY A 1 81 ? 22.302 -10.494 1.865 1.00 69.50 81 GLY A C 1
ATOM 627 O O . GLY A 1 81 ? 23.073 -10.209 2.776 1.00 69.50 81 GLY A O 1
ATOM 628 N N . GLU A 1 82 ? 22.481 -10.043 0.625 1.00 76.62 82 GLU A N 1
ATOM 629 C CA . GLU A 1 82 ? 23.541 -9.104 0.261 1.00 76.62 82 GLU A CA 1
ATOM 630 C C . GLU A 1 82 ? 23.180 -7.672 0.690 1.00 76.62 82 GLU A C 1
ATOM 632 O O . GLU A 1 82 ? 22.068 -7.186 0.443 1.00 76.62 82 GLU A O 1
ATOM 637 N N . GLU A 1 83 ? 24.122 -6.977 1.335 1.00 69.94 83 GLU A N 1
ATOM 638 C CA . GLU A 1 83 ? 23.954 -5.583 1.757 1.00 69.94 83 GLU A CA 1
ATOM 639 C C . GLU A 1 83 ? 23.986 -4.634 0.547 1.00 69.94 83 GLU A C 1
ATOM 641 O O . GLU A 1 83 ? 24.976 -3.966 0.256 1.00 69.94 83 GLU A O 1
ATOM 646 N N . ASN A 1 84 ? 22.869 -4.554 -0.176 1.00 80.75 84 ASN A N 1
ATOM 647 C CA . ASN A 1 84 ? 22.667 -3.562 -1.226 1.00 80.75 84 ASN A CA 1
ATOM 648 C C . ASN A 1 84 ? 22.187 -2.232 -0.612 1.00 80.75 84 ASN A C 1
ATOM 650 O O . ASN A 1 84 ? 21.334 -2.208 0.281 1.00 80.75 84 ASN A O 1
ATOM 654 N N . TYR A 1 85 ? 22.679 -1.108 -1.138 1.00 82.06 85 TYR A N 1
ATOM 655 C CA . TYR A 1 85 ? 22.208 0.239 -0.803 1.00 82.06 85 TYR A CA 1
ATOM 656 C C . TYR A 1 85 ? 20.679 0.373 -0.901 1.00 82.06 85 TYR A C 1
ATOM 658 O O . TYR A 1 85 ? 20.056 0.986 -0.035 1.00 82.06 85 TYR A O 1
ATOM 666 N N . ILE A 1 86 ? 20.065 -0.252 -1.912 1.00 81.38 86 ILE A N 1
ATOM 667 C CA . ILE A 1 86 ? 18.606 -0.247 -2.099 1.00 81.38 86 ILE A CA 1
ATOM 668 C C . ILE A 1 86 ? 17.912 -0.962 -0.933 1.00 81.38 86 ILE A C 1
ATOM 670 O O . ILE A 1 86 ? 16.966 -0.427 -0.357 1.00 81.38 86 ILE A O 1
ATOM 674 N N . THR A 1 87 ? 18.408 -2.139 -0.545 1.00 83.06 87 THR A N 1
ATOM 675 C CA . THR A 1 87 ? 17.879 -2.905 0.591 1.00 83.06 87 THR A CA 1
ATOM 676 C C . THR A 1 87 ? 18.026 -2.122 1.891 1.00 83.06 87 THR A C 1
ATOM 678 O O . THR A 1 87 ? 17.075 -2.063 2.658 1.00 83.06 87 THR A O 1
ATOM 681 N N . ARG A 1 88 ? 19.161 -1.447 2.115 1.00 81.62 88 ARG A N 1
ATOM 682 C CA . ARG A 1 88 ? 19.385 -0.596 3.296 1.00 81.62 88 ARG A CA 1
ATOM 683 C C . ARG A 1 88 ? 18.411 0.583 3.372 1.00 81.62 88 ARG A C 1
ATOM 685 O O . ARG A 1 88 ? 17.937 0.925 4.451 1.00 81.62 88 ARG A O 1
ATOM 692 N N . LEU A 1 89 ? 18.111 1.212 2.237 1.00 83.50 89 LEU A N 1
ATOM 693 C CA . LEU A 1 89 ? 17.144 2.309 2.179 1.00 83.50 89 LEU A CA 1
ATOM 694 C C . LEU A 1 89 ? 15.715 1.815 2.452 1.00 83.50 89 LEU A C 1
ATOM 696 O O . LEU A 1 89 ? 14.943 2.478 3.150 1.00 83.50 89 LEU A O 1
ATOM 700 N N . LEU A 1 90 ? 15.378 0.635 1.922 1.00 81.31 90 LEU A N 1
ATOM 701 C CA . LEU A 1 90 ? 14.100 -0.025 2.171 1.00 81.31 90 LEU A CA 1
ATOM 702 C C . LEU A 1 90 ? 13.958 -0.405 3.645 1.00 81.31 90 LEU A C 1
ATOM 704 O O . LEU A 1 90 ? 12.946 -0.065 4.247 1.00 81.31 90 LEU A O 1
ATOM 708 N N . THR A 1 91 ? 14.968 -1.034 4.249 1.00 80.75 91 THR A N 1
ATOM 709 C CA . THR A 1 91 ? 14.926 -1.427 5.665 1.00 80.75 91 THR A CA 1
ATOM 710 C C . THR A 1 91 ? 14.902 -0.225 6.600 1.00 80.75 91 THR A C 1
ATOM 712 O O . THR A 1 91 ? 14.217 -0.273 7.615 1.00 80.75 91 THR A O 1
ATOM 715 N N . GLN A 1 92 ? 15.559 0.884 6.247 1.00 82.31 92 GLN A N 1
ATOM 716 C CA . GLN A 1 92 ? 15.481 2.125 7.023 1.00 82.31 92 GLN A CA 1
ATOM 717 C C . GLN A 1 92 ? 14.058 2.711 7.062 1.00 82.31 92 GLN A C 1
ATOM 719 O O . GLN A 1 92 ? 13.703 3.389 8.023 1.00 82.31 92 GLN A O 1
ATOM 724 N N . SER A 1 93 ? 13.258 2.465 6.022 1.00 77.38 93 SER A N 1
ATOM 725 C CA . SER A 1 93 ? 11.883 2.974 5.906 1.00 77.38 93 SER A CA 1
ATOM 726 C C . SER A 1 93 ? 10.825 1.953 6.336 1.00 77.38 93 SER A C 1
ATOM 728 O O . SER A 1 93 ? 9.635 2.264 6.329 1.00 77.38 93 SER A O 1
ATOM 730 N N . GLN A 1 94 ? 11.228 0.724 6.662 1.00 81.31 94 GLN A N 1
ATOM 731 C CA . GLN A 1 94 ? 10.317 -0.312 7.127 1.00 81.31 94 GLN A CA 1
ATOM 732 C C . GLN A 1 94 ? 10.034 -0.112 8.614 1.00 81.31 94 GLN A C 1
ATOM 734 O O . GLN A 1 94 ? 10.908 -0.286 9.461 1.00 81.31 94 GLN A O 1
ATOM 739 N N . GLU A 1 95 ? 8.786 0.234 8.926 1.00 84.06 95 GLU A N 1
ATOM 740 C CA . GLU A 1 95 ? 8.302 0.253 10.304 1.00 84.06 95 GLU A CA 1
ATOM 741 C C . GLU A 1 95 ? 8.405 -1.144 10.925 1.00 84.06 95 GLU A C 1
ATOM 743 O O . GLU A 1 95 ? 8.154 -2.164 10.272 1.00 84.06 95 GLU A O 1
ATOM 748 N N . THR A 1 96 ? 8.769 -1.198 12.205 1.00 84.88 96 THR A N 1
ATOM 749 C CA . THR A 1 96 ? 8.983 -2.471 12.898 1.00 84.88 96 THR A CA 1
ATOM 750 C C . THR A 1 96 ? 7.673 -3.252 13.035 1.00 84.88 96 THR A C 1
ATOM 752 O O . THR A 1 96 ? 6.581 -2.690 13.1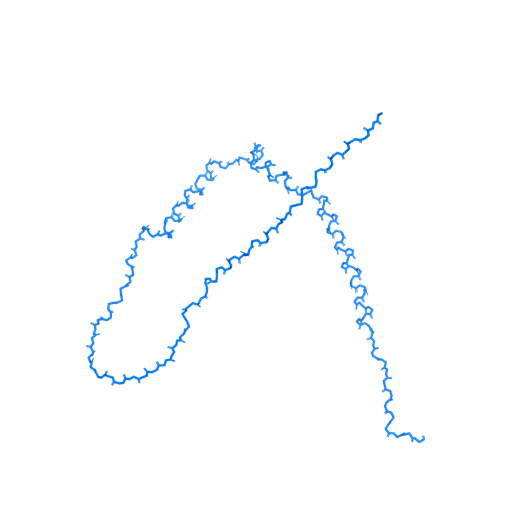44 1.00 84.88 96 THR A O 1
ATOM 755 N N . ALA A 1 97 ? 7.762 -4.583 13.099 1.00 87.69 97 ALA A N 1
ATOM 756 C CA . ALA A 1 97 ? 6.591 -5.436 13.328 1.00 87.69 97 ALA A CA 1
ATOM 757 C C . ALA A 1 97 ? 5.836 -5.075 14.627 1.00 87.69 97 ALA A C 1
ATOM 759 O O . ALA A 1 97 ? 4.631 -5.300 14.745 1.00 87.69 97 ALA A O 1
ATOM 760 N N . GLU A 1 98 ? 6.533 -4.496 15.606 1.00 91.62 98 GLU A N 1
ATOM 761 C CA . GLU A 1 98 ? 5.942 -4.036 16.862 1.00 91.62 98 GLU A CA 1
ATOM 762 C C . GLU A 1 98 ? 5.053 -2.805 16.686 1.00 91.62 98 GLU A C 1
ATOM 764 O O . GLU A 1 98 ? 3.990 -2.737 17.308 1.00 91.62 98 GLU A O 1
ATOM 769 N N . TYR A 1 99 ? 5.444 -1.872 15.811 1.00 92.88 99 TYR A N 1
ATOM 770 C CA . TYR A 1 99 ? 4.626 -0.713 15.462 1.00 92.88 99 TYR A CA 1
ATOM 771 C C . TYR A 1 99 ? 3.282 -1.161 14.881 1.00 92.88 99 TYR A C 1
ATOM 773 O O . TYR A 1 99 ? 2.227 -0.783 15.392 1.00 92.88 99 TYR A O 1
ATOM 781 N N . TRP A 1 100 ? 3.310 -2.057 13.890 1.00 93.00 100 TRP A N 1
ATOM 782 C CA . TRP A 1 100 ? 2.090 -2.592 13.281 1.00 93.00 100 TRP A CA 1
ATOM 783 C C . TRP A 1 100 ? 1.228 -3.366 14.270 1.00 93.00 100 TRP A C 1
ATOM 785 O O . TRP A 1 100 ? 0.009 -3.217 14.274 1.00 93.00 100 TRP A O 1
ATOM 795 N N . ARG A 1 101 ? 1.844 -4.141 15.169 1.00 95.75 101 ARG A N 1
ATOM 796 C CA . ARG A 1 101 ? 1.115 -4.812 16.250 1.00 95.75 101 ARG A CA 1
ATOM 797 C C . ARG A 1 101 ? 0.384 -3.803 17.132 1.00 95.75 101 ARG A C 1
ATOM 799 O O . ARG A 1 101 ? -0.787 -4.007 17.435 1.00 95.75 101 ARG A O 1
ATOM 806 N N . LYS A 1 102 ? 1.048 -2.713 17.524 1.00 96.19 102 LYS A N 1
ATOM 807 C CA . LYS A 1 102 ? 0.450 -1.653 18.345 1.00 96.19 102 LYS A CA 1
ATOM 808 C C . LYS A 1 102 ? -0.720 -0.978 17.628 1.00 96.19 102 LYS A C 1
ATOM 810 O O . LYS A 1 102 ? -1.773 -0.822 18.237 1.00 96.19 102 LYS A O 1
ATOM 815 N N . VAL A 1 103 ? -0.553 -0.623 16.355 1.00 96.31 103 VAL A N 1
ATOM 816 C CA . VAL A 1 103 ? -1.611 -0.014 15.530 1.00 96.31 103 VAL A CA 1
ATOM 817 C C . VAL A 1 103 ? -2.806 -0.961 15.398 1.00 96.31 103 VAL A C 1
ATOM 819 O O . VAL A 1 103 ? -3.938 -0.563 15.659 1.00 96.31 103 VAL A O 1
ATOM 822 N N . ASN A 1 104 ? -2.566 -2.239 15.101 1.00 96.69 104 ASN A N 1
ATOM 823 C CA . ASN A 1 104 ? -3.629 -3.239 14.991 1.00 96.69 104 ASN A CA 1
ATOM 824 C C . ASN A 1 104 ? -4.381 -3.431 16.311 1.00 96.69 104 ASN A C 1
ATOM 826 O O . ASN A 1 104 ? -5.604 -3.523 16.307 1.00 96.69 104 ASN A O 1
ATOM 830 N N . LEU A 1 105 ? -3.671 -3.451 17.444 1.00 97.94 105 LEU A N 1
ATOM 831 C CA . LEU A 1 105 ? -4.303 -3.512 18.762 1.00 97.94 105 LEU A CA 1
ATOM 832 C C . LEU A 1 105 ? -5.154 -2.269 19.034 1.00 97.94 105 LEU A C 1
ATOM 834 O O . LEU A 1 105 ? -6.279 -2.402 19.502 1.00 97.94 105 LEU A O 1
ATOM 838 N N . GLN A 1 106 ? -4.658 -1.073 18.708 1.00 97.88 106 GLN A N 1
ATOM 839 C CA . GLN A 1 106 ? -5.427 0.167 18.851 1.00 97.88 106 GLN A CA 1
ATOM 840 C C . GLN A 1 106 ? -6.714 0.137 18.021 1.00 97.88 106 GLN A C 1
ATOM 842 O O . GLN A 1 106 ? -7.776 0.472 18.540 1.00 97.88 106 GLN A O 1
ATOM 847 N N . HIS A 1 107 ? -6.644 -0.321 16.770 1.00 97.88 107 HIS A N 1
ATOM 848 C CA . HIS A 1 107 ? -7.832 -0.483 15.934 1.00 97.88 107 HIS A CA 1
ATOM 849 C C . HIS A 1 107 ? -8.786 -1.551 16.471 1.00 97.88 107 HIS A C 1
ATOM 851 O O . HIS A 1 107 ? -9.991 -1.330 16.465 1.00 97.88 107 HIS A O 1
ATOM 857 N N . LEU A 1 108 ? -8.270 -2.666 16.998 1.00 98.00 108 LEU A N 1
ATOM 858 C CA . LEU A 1 108 ? -9.092 -3.703 17.623 1.00 98.00 108 LEU A CA 1
ATOM 859 C C . LEU A 1 108 ? -9.891 -3.131 18.801 1.00 98.00 108 LEU A C 1
ATOM 861 O O . LEU A 1 108 ? -11.096 -3.362 18.888 1.00 98.00 108 LEU A O 1
ATOM 865 N N . PHE A 1 109 ? -9.245 -2.344 19.666 1.00 97.88 109 PHE A N 1
ATOM 866 C CA . PHE A 1 109 ? -9.929 -1.665 20.767 1.00 97.88 109 PHE A CA 1
ATOM 867 C C . PHE A 1 109 ? -10.973 -0.666 20.269 1.00 97.88 109 PHE A C 1
ATOM 869 O O . PHE A 1 109 ? -12.098 -0.685 20.760 1.00 97.88 109 PHE A O 1
ATOM 876 N N . LEU A 1 110 ? -10.635 0.164 19.279 1.00 98.00 110 LEU A N 1
ATOM 877 C CA . LEU A 1 110 ? -11.571 1.140 18.720 1.00 98.00 110 LEU A CA 1
ATOM 878 C C . LEU A 1 110 ? -12.814 0.455 18.136 1.00 98.00 110 LEU A C 1
ATOM 880 O O . LEU A 1 110 ? -13.930 0.830 18.477 1.00 98.00 110 LEU A O 1
ATOM 884 N N . SER A 1 111 ? -12.633 -0.600 17.338 1.00 97.56 111 SER A N 1
ATOM 885 C CA . SER A 1 111 ? -13.744 -1.355 16.750 1.00 97.56 111 SER A CA 1
ATOM 886 C C . SER A 1 111 ? -14.604 -2.067 17.796 1.00 97.56 111 SER A C 1
ATOM 888 O O . SER A 1 111 ? -15.815 -2.189 17.617 1.00 97.56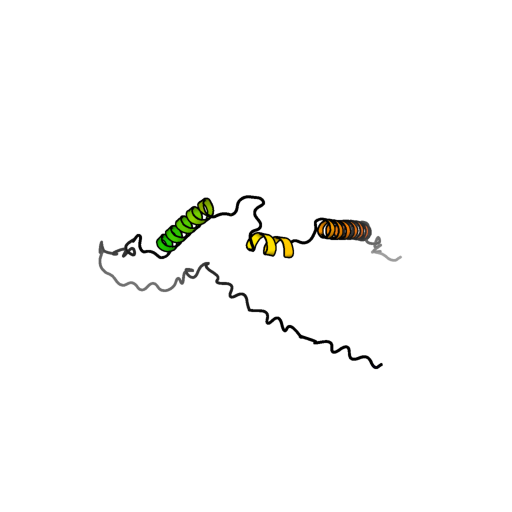 111 SER A O 1
ATOM 890 N N . ALA A 1 112 ? -14.008 -2.542 18.894 1.00 97.12 112 ALA A N 1
ATOM 891 C CA . ALA A 1 112 ? -14.762 -3.130 20.000 1.00 97.12 112 ALA A CA 1
ATOM 892 C C . ALA A 1 112 ? -15.635 -2.083 20.715 1.00 97.12 112 ALA A C 1
ATOM 894 O O . ALA A 1 112 ? -16.805 -2.353 21.006 1.00 97.12 112 ALA A O 1
ATOM 895 N N . THR A 1 113 ? -15.094 -0.884 20.948 1.00 95.94 113 THR A N 1
ATOM 896 C CA . THR A 1 113 ? -15.833 0.243 21.532 1.00 95.94 113 THR A CA 1
ATOM 897 C C . THR A 1 113 ? -16.960 0.699 20.609 1.00 95.94 113 THR A C 1
ATOM 899 O O . THR A 1 113 ? -18.115 0.697 21.024 1.00 95.94 113 THR A O 1
ATOM 902 N N . GLU A 1 114 ? -16.669 0.963 19.331 1.00 97.19 114 GLU A N 1
ATOM 903 C CA . GLU A 1 114 ? -17.674 1.376 18.340 1.00 97.19 114 GLU A CA 1
ATOM 904 C C . GLU A 1 114 ? -18.819 0.366 18.219 1.00 97.19 114 GLU A C 1
ATOM 906 O O . GLU A 1 114 ? -19.982 0.738 18.071 1.00 97.19 114 GLU A O 1
ATOM 911 N N . ARG A 1 115 ? -18.518 -0.935 18.292 1.00 94.19 115 ARG A N 1
ATOM 912 C CA . ARG A 1 115 ? -19.548 -1.978 18.256 1.00 94.19 115 ARG A CA 1
ATOM 913 C C . ARG A 1 115 ? -20.456 -1.939 19.483 1.00 94.19 115 ARG A C 1
ATOM 915 O O . ARG A 1 115 ? -21.652 -2.184 19.349 1.00 94.19 115 ARG A O 1
ATOM 922 N N . SER A 1 116 ? -19.892 -1.646 20.650 1.00 92.69 116 SER A N 1
ATOM 923 C CA . SER A 1 116 ? -20.647 -1.524 21.900 1.00 92.69 116 SER A CA 1
ATOM 924 C C . SER A 1 116 ? -21.557 -0.294 21.869 1.00 92.69 116 SER A C 1
ATOM 926 O O . SER A 1 116 ? -22.737 -0.398 22.193 1.00 92.69 116 SER A O 1
ATOM 928 N N . ASP A 1 117 ? -21.049 0.836 21.378 1.00 94.38 117 ASP A N 1
ATOM 929 C CA . ASP A 1 117 ? -21.822 2.075 21.242 1.00 94.38 117 ASP A CA 1
ATOM 930 C C . ASP A 1 117 ? -22.953 1.928 20.212 1.00 94.38 117 ASP A C 1
ATOM 932 O O . ASP A 1 117 ? -24.093 2.333 20.451 1.00 94.38 117 ASP A O 1
ATOM 936 N N . ASN A 1 118 ? -22.670 1.268 19.085 1.00 95.00 118 ASN A N 1
ATOM 937 C CA . ASN A 1 118 ? -23.678 0.977 18.068 1.00 95.00 118 ASN A CA 1
ATOM 938 C C . ASN A 1 118 ? -24.789 0.056 18.584 1.00 95.00 118 ASN A C 1
ATOM 940 O O . ASN A 1 118 ? -25.931 0.209 18.158 1.00 95.00 118 ASN A O 1
ATOM 944 N N . LEU A 1 119 ? -24.491 -0.872 19.501 1.00 95.19 119 LEU A N 1
ATOM 945 C CA . LEU A 1 119 ? -25.504 -1.743 20.103 1.00 95.19 119 LEU A CA 1
ATOM 946 C C . LEU A 1 119 ? -26.536 -0.932 20.902 1.00 95.19 119 LEU A C 1
ATOM 948 O O . LEU A 1 119 ? -27.732 -1.154 20.753 1.00 95.19 119 LEU A O 1
ATOM 952 N N . VAL A 1 120 ? -26.091 0.067 21.673 1.00 92.25 120 VAL A N 1
ATOM 953 C CA . VAL A 1 120 ? -26.985 0.941 22.457 1.00 92.25 120 VAL A CA 1
ATOM 954 C C . VAL A 1 120 ? -27.951 1.710 21.554 1.00 92.25 120 VAL A C 1
ATOM 956 O O . VAL A 1 120 ? -29.128 1.861 21.879 1.00 92.25 120 VAL A O 1
ATOM 959 N N . ILE A 1 121 ? -27.464 2.190 20.409 1.00 92.31 121 ILE A N 1
ATOM 960 C CA . ILE A 1 121 ? -28.289 2.914 19.436 1.00 92.31 121 ILE A CA 1
ATOM 961 C C . ILE A 1 121 ? -29.221 1.949 18.694 1.00 92.31 121 ILE A C 1
ATOM 963 O O . ILE A 1 121 ? -30.379 2.285 18.453 1.00 92.31 121 ILE A O 1
ATOM 967 N N . ALA A 1 122 ? -28.738 0.757 18.340 1.00 92.50 122 ALA A N 1
ATOM 968 C CA . ALA A 1 122 ? -29.525 -0.254 17.640 1.00 92.50 122 ALA A CA 1
ATOM 969 C C . ALA A 1 122 ? -30.684 -0.794 18.494 1.00 92.50 122 ALA A C 1
ATOM 971 O O . ALA A 1 122 ? -31.774 -1.012 17.965 1.00 92.50 122 ALA A O 1
ATOM 972 N N . ASP A 1 123 ? -30.475 -0.954 19.802 1.00 92.00 123 ASP A N 1
ATOM 973 C CA . ASP A 1 123 ? -31.499 -1.420 20.745 1.00 92.00 123 ASP A CA 1
ATOM 974 C C . ASP A 1 123 ? -32.493 -0.318 21.154 1.00 92.00 123 ASP A C 1
ATOM 976 O O . ASP A 1 123 ? -33.519 -0.597 21.784 1.00 92.00 123 ASP A O 1
ATOM 980 N N . ALA A 1 124 ? -32.236 0.943 20.792 1.00 90.69 124 ALA A N 1
ATOM 981 C CA . ALA A 1 124 ? -33.112 2.053 21.132 1.00 90.69 124 ALA A CA 1
ATOM 982 C C . ALA A 1 124 ? -34.458 1.949 20.389 1.00 90.69 124 ALA A C 1
ATOM 984 O O . ALA A 1 124 ? -34.577 2.238 19.196 1.00 90.69 124 ALA A O 1
ATOM 985 N N . GLN A 1 125 ? -35.515 1.580 21.113 1.00 87.69 125 GLN A N 1
ATOM 986 C CA . GLN A 1 125 ? -36.880 1.593 20.587 1.00 87.69 125 GLN A CA 1
ATOM 987 C C . GLN A 1 125 ? -37.504 2.987 20.699 1.00 87.69 125 GLN A C 1
ATOM 989 O O . GLN A 1 125 ? -37.322 3.704 21.685 1.00 87.69 125 GLN A O 1
ATOM 994 N N . ARG A 1 126 ? -38.296 3.374 19.689 1.00 87.94 126 ARG A N 1
ATOM 995 C CA . ARG A 1 126 ? -39.116 4.591 19.776 1.00 87.94 126 ARG A CA 1
ATOM 996 C C . ARG A 1 126 ? -40.149 4.415 20.894 1.00 87.94 126 ARG A C 1
ATOM 998 O O . ARG A 1 126 ? -40.779 3.359 20.949 1.00 87.94 126 ARG A O 1
ATOM 1005 N N . PRO A 1 127 ? -40.373 5.432 21.743 1.00 88.31 127 PRO A N 1
ATOM 1006 C CA . PRO A 1 127 ? -41.387 5.333 22.780 1.00 88.31 127 PRO A CA 1
ATOM 1007 C C . PRO A 1 127 ? -42.770 5.104 22.146 1.00 88.31 127 PRO A C 1
ATOM 1009 O O . PRO A 1 127 ? -43.063 5.683 21.091 1.00 88.31 127 PRO A O 1
ATOM 1012 N N . PRO A 1 128 ? -43.630 4.273 22.759 1.00 88.94 128 PRO A N 1
ATOM 1013 C CA . PRO A 1 128 ? -44.976 4.042 22.257 1.00 88.94 128 PRO A CA 1
ATOM 1014 C C . PRO A 1 128 ? -45.771 5.353 22.292 1.00 88.94 128 PRO A C 1
ATOM 1016 O O . PRO A 1 128 ? -45.960 5.964 23.343 1.00 88.94 128 PRO A O 1
ATOM 1019 N N . VAL A 1 129 ? -46.231 5.808 21.123 1.00 89.94 129 VAL A N 1
ATOM 1020 C CA . VAL A 1 129 ? -47.036 7.030 21.002 1.00 89.94 129 VAL A CA 1
ATOM 1021 C C . VAL A 1 129 ? -48.512 6.658 21.058 1.00 89.94 129 VAL A C 1
ATOM 1023 O O . VAL A 1 129 ? -49.077 6.164 20.081 1.00 89.94 129 VAL A O 1
ATOM 1026 N N . HIS A 1 130 ? -49.162 6.943 22.183 1.00 87.38 130 HIS A N 1
ATOM 1027 C CA . HIS A 1 130 ? -50.613 6.835 22.297 1.00 87.38 130 HIS A CA 1
ATOM 1028 C C . HIS A 1 130 ? -51.273 8.037 21.615 1.00 87.38 130 HIS A C 1
ATOM 1030 O O . HIS A 1 130 ? -51.232 9.159 22.116 1.00 87.38 130 HIS A O 1
ATOM 1036 N N . ARG A 1 131 ? -51.875 7.811 20.443 1.00 87.31 131 ARG A N 1
ATOM 1037 C CA . ARG A 1 131 ? -52.687 8.818 19.747 1.00 87.31 131 ARG A CA 1
ATOM 1038 C C . ARG A 1 131 ? -54.153 8.582 20.083 1.00 87.31 131 ARG A C 1
ATOM 1040 O O . ARG A 1 131 ? -54.800 7.734 19.474 1.00 87.31 131 ARG A O 1
ATOM 1047 N N . TYR A 1 132 ? -54.671 9.318 21.060 1.00 84.56 132 TYR A N 1
ATOM 1048 C CA . TYR A 1 132 ? -56.093 9.271 21.385 1.00 84.56 132 TYR A CA 1
ATOM 1049 C C . TYR A 1 132 ? -56.887 9.966 20.281 1.00 84.56 132 TYR A C 1
ATOM 1051 O O . TYR A 1 132 ? -56.730 11.160 20.039 1.00 84.56 132 TYR A O 1
ATOM 1059 N N . ARG A 1 133 ? -57.727 9.198 19.583 1.00 81.56 133 ARG A N 1
ATOM 1060 C CA . ARG A 1 133 ? -58.642 9.731 18.564 1.00 81.56 133 ARG A CA 1
ATOM 1061 C C . ARG A 1 133 ? -59.865 10.412 19.192 1.00 81.56 133 ARG A C 1
ATOM 1063 O O . ARG A 1 133 ? -60.475 11.258 18.548 1.00 81.56 133 ARG A O 1
ATOM 1070 N N . TYR A 1 134 ? -60.185 10.061 20.439 1.00 82.00 134 TYR A N 1
ATOM 1071 C CA . TYR A 1 134 ? -61.333 10.570 21.183 1.00 82.00 134 TYR A CA 1
ATOM 1072 C C . TYR A 1 134 ? -60.929 10.837 22.642 1.00 82.00 134 TYR A C 1
ATOM 1074 O O . TYR A 1 134 ? -60.773 9.879 23.397 1.00 82.00 134 TYR A O 1
ATOM 1082 N N . PRO A 1 135 ? -60.707 12.102 23.038 1.00 75.62 135 PRO A N 1
ATOM 1083 C CA . PRO A 1 135 ? -60.607 12.480 24.440 1.00 75.62 135 PRO A CA 1
ATOM 1084 C C . PRO A 1 135 ? -62.029 12.668 24.988 1.00 75.62 135 PRO A C 1
ATOM 1086 O O . PRO A 1 135 ? -62.704 13.631 24.625 1.00 75.62 135 PRO A O 1
ATOM 1089 N N . GLN A 1 136 ? -62.501 11.727 25.803 1.00 60.28 136 GLN A N 1
ATOM 1090 C CA . GLN A 1 136 ? -63.697 11.881 26.637 1.00 60.28 136 GLN A CA 1
ATOM 1091 C C . GLN A 1 136 ? -63.356 11.483 28.065 1.00 60.28 136 GLN A C 1
ATOM 1093 O O . GLN A 1 136 ? -62.600 10.495 28.215 1.00 60.28 136 GLN A O 1
#

Secondary structure (DSSP, 8-state):
------------------------S-S----------------S----------TTSHHHHHHHHHHHHHHHHHHHPPPTT---HHHHHHHHH---HHHHHHHHHHHHHHHHHHHHHHHHHHT-PPPP----S---